Protein AF-A0A202DNI7-F1 (afdb_monomer)

Nearest PDB structures (foldseek):
  8ftb-assembly1_B  TM=5.765E-01  e=1.572E+00  Mus musculus
  8fse-assembly2_B  TM=5.790E-01  e=2.167E+00  Mus musculus
  8t0a-assembly1_A  TM=5.746E-01  e=2.032E+00  Mus musculus
  8a3t-assembly1_T  TM=3.467E-01  e=1.787E+00  Saccharomyces cerevisiae
  3wpa-assembly1_A  TM=3.887E-01  e=5.677E+00  Acinetobacter sp. Tol 5

Secondary structure (DSSP, 8-state):
---PPPEEEEE-S--PPPHHHHHHHHHHHHHHHHHHHHTTT-SSSHHHHHHHHHHHHHHTT-EEEEE----SEEEEEEE-TTS-EEEEEEE-HHHHHHHS---S-EEEEE-TTS-EEEEE--

Solvent-accessible surface area (backbone atoms only — not comparable to full-atom values): 7184 Å² total; per-residue (Å²): 131,85,78,75,77,69,77,44,77,48,77,35,80,31,38,32,71,56,68,72,56,49,53,53,36,28,76,74,62,32,65,70,53,28,53,51,46,43,44,23,21,24,87,59,75,60,7,53,48,51,43,50,49,51,52,53,43,38,77,72,73,44,50,63,49,80,47,56,52,77,39,50,56,35,78,44,82,43,81,43,97,88,70,49,78,45,79,43,83,40,81,38,37,74,60,49,58,71,74,46,61,76,53,93,51,68,51,75,44,78,44,99,85,76,46,76,42,84,43,74,45,87

Structure (mmCIF, N/CA/C/O backbone):
data_AF-A0A202DNI7-F1
#
_entry.id   AF-A0A202DNI7-F1
#
loop_
_atom_site.group_PDB
_atom_site.id
_atom_site.type_symbol
_atom_site.label_atom_id
_atom_site.label_alt_id
_atom_site.label_comp_id
_atom_site.label_asym_id
_atom_site.label_entity_id
_atom_site.label_seq_id
_atom_site.pdbx_PDB_ins_code
_atom_site.Cartn_x
_atom_site.Cartn_y
_atom_site.Cartn_z
_atom_site.occupancy
_atom_site.B_iso_or_equiv
_atom_site.auth_seq_id
_atom_site.auth_comp_id
_atom_site.auth_asym_id
_atom_site.auth_atom_id
_atom_site.pdbx_PDB_model_num
ATOM 1 N N . MET A 1 1 ? -33.171 1.951 25.981 1.00 45.12 1 MET A N 1
ATOM 2 C CA . MET A 1 1 ? -31.772 1.496 25.842 1.00 45.12 1 MET A CA 1
ATOM 3 C C . MET A 1 1 ? -31.325 1.879 24.445 1.00 45.12 1 MET A C 1
ATOM 5 O O . MET A 1 1 ? -31.937 1.397 23.502 1.00 45.12 1 MET A O 1
ATOM 9 N N . SER A 1 2 ? -30.379 2.810 24.287 1.00 50.34 2 SER A N 1
ATOM 10 C CA . SER A 1 2 ? -29.829 3.088 22.958 1.00 50.34 2 SER A CA 1
ATOM 11 C C . SER A 1 2 ? -29.056 1.849 22.515 1.00 50.34 2 SER A C 1
ATOM 13 O O . SER A 1 2 ? -28.089 1.449 23.161 1.00 50.34 2 SER A O 1
ATOM 15 N N . SER A 1 3 ? -29.513 1.185 21.455 1.00 58.81 3 SER A N 1
ATOM 16 C CA . SER A 1 3 ? -28.690 0.186 20.786 1.00 58.81 3 SER A CA 1
ATOM 17 C C . SER A 1 3 ? -27.477 0.930 20.236 1.00 58.81 3 SER A C 1
ATOM 19 O O . SER A 1 3 ? -27.616 1.721 19.303 1.00 58.81 3 SER A O 1
ATOM 21 N N . GLN A 1 4 ? -26.308 0.761 20.853 1.00 74.69 4 GLN A N 1
ATOM 22 C CA . GLN A 1 4 ? -25.071 1.263 20.266 1.00 74.69 4 GLN A CA 1
ATOM 23 C C . GLN A 1 4 ? -24.945 0.659 18.867 1.00 74.69 4 GLN A C 1
ATOM 25 O O . GLN A 1 4 ? -25.035 -0.560 18.712 1.00 74.69 4 GLN A O 1
ATOM 30 N N . ASN A 1 5 ? -24.789 1.515 17.854 1.00 74.31 5 ASN A N 1
ATOM 31 C CA . ASN A 1 5 ? -24.571 1.057 16.489 1.00 74.31 5 ASN A CA 1
ATOM 32 C C . ASN A 1 5 ? -23.370 0.098 16.480 1.00 74.31 5 ASN A C 1
ATOM 34 O O . ASN A 1 5 ? -22.318 0.463 17.021 1.00 74.31 5 ASN A O 1
ATOM 38 N N . PRO A 1 6 ? -23.503 -1.104 15.890 1.00 81.38 6 PRO A N 1
ATOM 39 C CA . PRO A 1 6 ? -22.407 -2.057 15.835 1.00 81.38 6 PRO A CA 1
ATOM 40 C C . PRO A 1 6 ? -21.214 -1.439 15.102 1.00 81.38 6 PRO A C 1
ATOM 42 O O . PRO A 1 6 ? -21.376 -0.699 14.128 1.00 81.38 6 PRO A O 1
ATOM 45 N N . PHE A 1 7 ? -20.011 -1.740 15.586 1.00 81.88 7 PHE A N 1
ATOM 46 C CA . PHE A 1 7 ? -18.773 -1.334 14.935 1.00 81.88 7 PHE A CA 1
ATOM 47 C C . PHE A 1 7 ? -18.446 -2.317 13.807 1.00 81.88 7 PHE A C 1
ATOM 49 O O . PHE A 1 7 ? -18.340 -3.521 14.041 1.00 81.88 7 PHE A O 1
ATOM 56 N N . ILE A 1 8 ? -18.307 -1.809 12.586 1.00 83.06 8 ILE A N 1
ATOM 57 C CA . ILE A 1 8 ? -18.059 -2.597 11.379 1.00 83.06 8 ILE A CA 1
ATOM 58 C C . ILE A 1 8 ? -16.576 -2.491 11.020 1.00 83.06 8 ILE A C 1
ATOM 60 O O . ILE A 1 8 ? -16.034 -1.397 10.867 1.00 83.06 8 ILE A O 1
ATOM 64 N N . ILE A 1 9 ? -15.917 -3.636 10.850 1.00 80.88 9 ILE A N 1
ATOM 65 C CA . ILE A 1 9 ? -14.531 -3.701 10.380 1.00 80.88 9 ILE A CA 1
ATOM 66 C C . ILE A 1 9 ? -14.535 -4.303 8.981 1.00 80.88 9 ILE A C 1
ATOM 68 O O . ILE A 1 9 ? -14.796 -5.491 8.803 1.00 80.88 9 ILE A O 1
ATOM 72 N N . GLU A 1 10 ? -14.235 -3.472 7.991 1.00 75.88 10 GLU A N 1
ATOM 73 C CA . GLU A 1 10 ? -14.069 -3.890 6.605 1.00 75.88 10 GLU A CA 1
ATOM 74 C C . GLU A 1 10 ? -12.597 -4.252 6.392 1.00 75.88 10 GLU A C 1
ATOM 76 O O . GLU A 1 10 ? -11.737 -3.380 6.255 1.00 75.88 10 GLU A O 1
ATOM 81 N N . VAL A 1 11 ? -12.293 -5.551 6.406 1.00 73.44 11 VAL A N 1
ATOM 82 C CA . VAL A 1 11 ? -10.943 -6.057 6.138 1.00 73.44 11 VAL A CA 1
ATOM 83 C C . VAL A 1 11 ? -10.859 -6.467 4.678 1.00 73.44 11 VAL A C 1
ATOM 85 O O . VAL A 1 11 ? -11.552 -7.385 4.242 1.00 73.44 11 VAL A O 1
ATOM 88 N N . ALA A 1 12 ? -9.988 -5.808 3.924 1.00 75.44 12 ALA A N 1
ATOM 89 C CA . ALA A 1 12 ? -9.722 -6.156 2.539 1.00 75.44 12 ALA A CA 1
ATOM 90 C C . ALA A 1 12 ? -8.218 -6.243 2.309 1.00 75.44 12 ALA A C 1
ATOM 92 O O . ALA A 1 12 ? -7.451 -5.426 2.805 1.00 75.44 12 ALA A O 1
ATOM 93 N N . SER A 1 13 ? -7.781 -7.220 1.518 1.00 68.75 13 SER A N 1
ATOM 94 C CA . SER A 1 13 ? -6.385 -7.283 1.066 1.00 68.75 13 SER A CA 1
ATOM 95 C C . SER A 1 13 ? -6.009 -6.075 0.207 1.00 68.75 13 SER A C 1
ATOM 97 O O . SER A 1 13 ? -4.831 -5.754 0.083 1.00 68.75 13 SER A O 1
ATOM 99 N N . GLU A 1 14 ? -7.021 -5.416 -0.365 1.00 75.81 14 GLU A N 1
ATOM 100 C CA . GLU A 1 14 ? -6.878 -4.225 -1.177 1.00 75.81 14 GLU A CA 1
ATOM 101 C C . GLU A 1 14 ? -7.848 -3.128 -0.732 1.00 75.81 14 GLU A C 1
ATOM 103 O O . GLU A 1 14 ? -9.067 -3.306 -0.768 1.00 75.81 14 GLU A O 1
ATOM 108 N N . LEU A 1 15 ? -7.308 -1.961 -0.396 1.00 82.94 15 LEU A N 1
ATOM 109 C CA . LEU A 1 15 ? -8.050 -0.721 -0.212 1.00 82.94 15 LEU A CA 1
ATOM 110 C C . LEU A 1 15 ? -7.277 0.394 -0.913 1.00 82.94 15 LEU A C 1
ATOM 112 O O . LEU A 1 15 ? -6.166 0.751 -0.521 1.00 82.94 15 LEU A O 1
ATOM 116 N N . GLY A 1 16 ? -7.850 0.940 -1.983 1.00 85.69 16 GLY A N 1
ATOM 117 C CA . GLY A 1 16 ? -7.162 1.953 -2.781 1.00 85.69 16 GLY A CA 1
ATOM 118 C C . GLY A 1 16 ? -6.835 3.196 -1.951 1.00 85.69 16 GLY A C 1
ATOM 119 O O . GLY A 1 16 ? -7.646 3.632 -1.131 1.00 85.69 16 GLY A O 1
ATOM 120 N N . PHE A 1 17 ? -5.672 3.807 -2.187 1.00 88.62 17 PHE A N 1
ATOM 121 C CA . PHE A 1 17 ? -5.348 5.090 -1.564 1.00 88.62 17 PHE A CA 1
ATOM 122 C C . PHE A 1 17 ? -6.446 6.142 -1.840 1.00 88.62 17 PHE A C 1
ATOM 124 O O . PHE A 1 17 ? -7.005 6.199 -2.945 1.00 88.62 17 PHE A O 1
ATOM 131 N N . PRO A 1 18 ? -6.764 7.014 -0.868 1.00 87.50 18 PRO A N 1
ATOM 132 C CA . PRO A 1 18 ? -7.584 8.195 -1.102 1.00 87.50 18 PRO A CA 1
ATOM 133 C C . PRO A 1 18 ? -6.985 9.109 -2.178 1.00 87.50 18 PRO A C 1
ATOM 135 O O . PRO A 1 18 ? -5.768 9.300 -2.242 1.00 87.50 18 PRO A O 1
ATOM 138 N N . SER A 1 19 ? -7.845 9.739 -2.983 1.00 88.50 19 SER A N 1
ATOM 139 C CA . SER A 1 19 ? -7.430 10.630 -4.078 1.00 88.50 19 SER A CA 1
ATOM 140 C C . SER A 1 19 ? -6.494 11.747 -3.613 1.00 88.50 19 SER A C 1
ATOM 142 O O . SER A 1 19 ? -5.482 11.999 -4.253 1.00 88.50 19 SER A O 1
ATOM 144 N N . HIS A 1 20 ? -6.765 12.361 -2.460 1.00 91.38 20 HIS A N 1
ATOM 145 C CA . HIS A 1 20 ? -5.935 13.444 -1.931 1.00 91.38 20 HIS A CA 1
ATOM 146 C C . HIS A 1 20 ? -4.499 13.002 -1.580 1.00 91.38 20 HIS A C 1
ATOM 148 O O . HIS A 1 20 ? -3.572 13.802 -1.710 1.00 91.38 20 HIS A O 1
ATOM 154 N N . LEU A 1 21 ? -4.282 11.744 -1.168 1.00 93.00 21 LEU A N 1
ATOM 155 C CA . LEU A 1 21 ? -2.934 11.211 -0.930 1.00 93.00 21 LEU A CA 1
ATOM 156 C C . LEU A 1 21 ? -2.203 10.944 -2.247 1.00 93.00 21 LEU A C 1
ATOM 158 O O . LEU A 1 21 ? -1.014 11.238 -2.354 1.00 93.00 21 LEU A O 1
ATOM 162 N N . LEU A 1 22 ? -2.919 10.470 -3.270 1.00 93.19 22 LEU A N 1
ATOM 163 C CA . LEU A 1 22 ? -2.358 10.299 -4.611 1.00 93.19 22 LEU A CA 1
ATOM 164 C C . LEU A 1 22 ? -1.994 11.643 -5.252 1.00 93.19 22 LEU A C 1
ATOM 166 O O . LEU A 1 22 ? -0.927 11.755 -5.847 1.00 93.19 22 LEU A O 1
ATOM 170 N N . SER A 1 23 ? -2.801 12.688 -5.057 1.00 95.56 23 SER A N 1
ATOM 171 C CA . SER A 1 23 ? -2.459 14.042 -5.507 1.00 95.56 23 SER A CA 1
ATOM 172 C C . SER A 1 23 ? -1.185 14.559 -4.833 1.00 95.56 23 SER A C 1
ATOM 174 O O . SER A 1 23 ? -0.307 15.090 -5.510 1.00 95.56 23 SER A O 1
ATOM 176 N N . LYS A 1 24 ? -1.029 14.348 -3.515 1.00 95.94 24 LYS A N 1
ATOM 177 C CA . LYS A 1 24 ? 0.218 14.679 -2.796 1.00 95.94 24 LYS A CA 1
ATOM 178 C C . LYS A 1 24 ? 1.416 13.913 -3.360 1.00 95.94 24 LYS A C 1
ATOM 180 O O . LYS A 1 24 ? 2.482 14.497 -3.549 1.00 95.94 24 LYS A O 1
ATOM 185 N N . ALA A 1 25 ? 1.240 12.624 -3.644 1.00 95.88 25 ALA A N 1
ATOM 186 C CA . ALA A 1 25 ? 2.283 11.794 -4.230 1.00 95.88 25 ALA A CA 1
ATOM 187 C C . ALA A 1 25 ? 2.696 12.291 -5.623 1.00 95.88 25 ALA A C 1
ATOM 189 O O . ALA A 1 25 ? 3.890 12.391 -5.906 1.00 95.88 25 ALA A O 1
ATOM 190 N N . GLN A 1 26 ? 1.726 12.677 -6.456 1.00 97.06 26 GLN A N 1
ATOM 191 C CA . GLN A 1 26 ? 1.977 13.178 -7.806 1.00 97.06 26 GLN A CA 1
ATOM 192 C C . GLN A 1 26 ? 2.767 14.478 -7.786 1.00 97.06 26 GLN A C 1
ATOM 194 O O . GLN A 1 26 ? 3.745 14.593 -8.521 1.00 97.06 26 GLN A O 1
ATOM 199 N N . THR A 1 27 ? 2.399 15.416 -6.913 1.00 97.19 27 THR A N 1
ATOM 200 C CA . THR A 1 27 ? 3.150 16.664 -6.737 1.00 97.19 27 THR A CA 1
ATOM 201 C C . THR A 1 27 ? 4.587 16.403 -6.285 1.00 97.19 27 THR A C 1
ATOM 203 O O . THR A 1 27 ? 5.501 17.099 -6.714 1.00 97.19 27 THR A O 1
ATOM 206 N N . LYS A 1 28 ? 4.806 15.396 -5.430 1.00 97.50 28 LYS A N 1
ATOM 207 C CA . LYS A 1 28 ? 6.115 15.139 -4.817 1.00 97.50 28 LYS A CA 1
ATOM 208 C C . LYS A 1 28 ? 7.057 14.286 -5.674 1.00 97.50 28 LYS A C 1
ATOM 210 O O . LYS A 1 28 ? 8.258 14.534 -5.676 1.00 97.50 28 LYS A O 1
ATOM 215 N N . TRP A 1 29 ? 6.539 13.273 -6.365 1.00 97.12 29 TRP A N 1
ATOM 216 C CA . TRP A 1 29 ? 7.351 12.263 -7.061 1.00 97.12 29 TRP A CA 1
ATOM 217 C C . TRP A 1 29 ? 6.966 12.043 -8.527 1.00 97.12 29 TRP A C 1
ATOM 219 O O . TRP A 1 29 ? 7.586 11.230 -9.213 1.00 97.12 29 TRP A O 1
ATOM 229 N N . GLY A 1 30 ? 5.949 12.745 -9.023 1.00 97.25 30 GLY A N 1
ATOM 230 C CA . GLY A 1 30 ? 5.476 12.616 -10.394 1.00 97.25 30 GLY A CA 1
ATOM 231 C C . GLY A 1 30 ? 4.536 11.430 -10.627 1.00 97.25 30 GLY A C 1
ATOM 232 O O . GLY A 1 30 ? 4.287 10.581 -9.765 1.00 97.25 30 GLY A O 1
ATOM 233 N N . VAL A 1 31 ? 3.985 11.389 -11.840 1.00 95.38 31 VAL A N 1
ATOM 234 C CA . VAL A 1 31 ? 2.891 10.482 -12.228 1.00 95.38 31 VAL A CA 1
ATOM 235 C C . VAL A 1 31 ? 3.308 9.014 -12.168 1.00 95.38 31 VAL A C 1
ATOM 237 O O . VAL A 1 31 ? 2.575 8.185 -11.631 1.00 95.38 31 VAL A O 1
ATOM 240 N N . GLN A 1 32 ? 4.496 8.681 -12.681 1.00 93.00 32 GLN A N 1
ATOM 241 C CA . GLN A 1 32 ? 4.949 7.291 -12.740 1.00 93.00 32 GLN A CA 1
ATOM 242 C C . GLN A 1 32 ? 5.104 6.693 -11.340 1.00 93.00 32 GLN A C 1
ATOM 244 O O . GLN A 1 32 ? 4.544 5.636 -11.061 1.00 93.00 32 GLN A O 1
ATOM 249 N N . ARG A 1 33 ? 5.782 7.404 -10.431 1.00 94.38 33 ARG A N 1
ATOM 250 C CA . ARG A 1 33 ? 5.961 6.939 -9.053 1.00 94.38 33 ARG A CA 1
ATOM 251 C C . ARG A 1 33 ? 4.639 6.884 -8.289 1.00 94.38 33 ARG A C 1
ATOM 253 O O . ARG A 1 33 ? 4.421 5.966 -7.508 1.00 94.38 33 ARG A O 1
ATOM 260 N N . THR A 1 34 ? 3.728 7.814 -8.560 1.00 95.12 34 THR A N 1
ATOM 261 C CA . THR A 1 34 ? 2.379 7.808 -7.971 1.00 95.12 34 THR A CA 1
ATOM 262 C C . THR A 1 34 ? 1.583 6.577 -8.370 1.00 95.12 34 THR A C 1
ATOM 264 O O . THR A 1 34 ? 0.916 5.985 -7.527 1.00 95.12 34 THR A O 1
ATOM 267 N N . ARG A 1 35 ? 1.685 6.145 -9.631 1.00 91.88 35 ARG A N 1
ATOM 268 C CA . ARG A 1 35 ? 1.062 4.900 -10.088 1.00 91.88 35 ARG A CA 1
ATOM 269 C C . ARG A 1 35 ? 1.621 3.688 -9.341 1.00 91.88 35 ARG A C 1
ATOM 271 O O . ARG A 1 35 ? 0.851 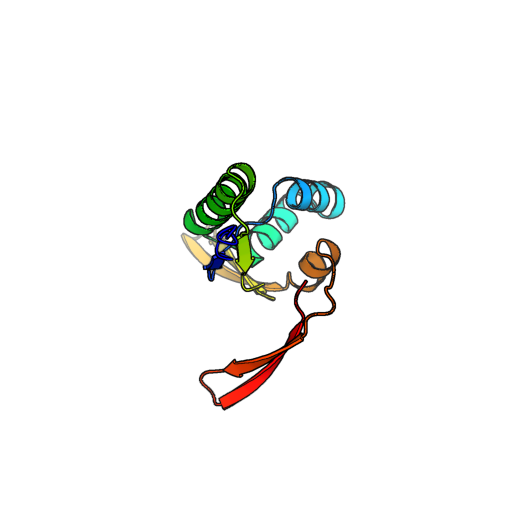2.838 -8.914 1.00 91.88 35 ARG A O 1
ATOM 278 N N . GLU A 1 36 ? 2.937 3.628 -9.156 1.00 93.44 36 GLU A N 1
ATOM 279 C CA . GLU A 1 36 ? 3.585 2.556 -8.390 1.00 93.44 36 GLU A CA 1
ATOM 280 C C . GLU A 1 36 ? 3.121 2.548 -6.922 1.00 93.44 36 GLU A C 1
ATOM 282 O O . GLU A 1 36 ? 2.839 1.486 -6.377 1.00 93.44 36 GLU A O 1
ATOM 287 N N . ILE A 1 37 ? 2.976 3.722 -6.298 1.00 92.88 37 ILE A N 1
ATOM 288 C CA . ILE A 1 37 ? 2.434 3.870 -4.936 1.00 92.88 37 ILE A CA 1
ATOM 289 C C . ILE A 1 37 ? 0.965 3.437 -4.872 1.00 92.88 37 ILE A C 1
ATOM 291 O O . ILE A 1 37 ? 0.581 2.724 -3.951 1.00 92.88 37 ILE A O 1
ATOM 295 N N . ALA A 1 38 ? 0.139 3.822 -5.847 1.00 90.50 38 ALA A N 1
ATOM 296 C CA . ALA A 1 38 ? -1.271 3.434 -5.889 1.00 90.50 38 ALA A CA 1
ATOM 297 C C . ALA A 1 38 ? -1.445 1.905 -5.920 1.00 90.50 38 ALA A C 1
ATOM 299 O O . ALA A 1 38 ? -2.357 1.373 -5.291 1.00 90.50 38 ALA A O 1
ATOM 300 N N . MET A 1 39 ? -0.522 1.205 -6.586 1.00 89.62 39 MET A N 1
ATOM 301 C CA . MET A 1 39 ? -0.487 -0.256 -6.650 1.00 89.62 39 MET A CA 1
ATOM 302 C C . MET A 1 39 ? -0.105 -0.932 -5.325 1.00 89.62 39 MET A C 1
ATOM 304 O O . MET A 1 39 ? -0.306 -2.135 -5.182 1.00 89.62 39 MET A O 1
ATOM 308 N N . ALA A 1 40 ? 0.439 -0.190 -4.355 1.00 87.75 40 ALA A N 1
ATOM 309 C CA . ALA A 1 40 ? 0.877 -0.736 -3.070 1.00 87.75 40 ALA A CA 1
ATOM 310 C C . ALA A 1 40 ? -0.283 -1.151 -2.156 1.00 87.75 40 ALA A C 1
ATOM 312 O O . ALA A 1 40 ? -0.061 -1.862 -1.177 1.00 87.75 40 ALA A O 1
ATOM 313 N N . THR A 1 41 ? -1.503 -0.693 -2.446 1.00 82.19 41 THR A N 1
ATOM 314 C CA . THR A 1 41 ? -2.692 -1.013 -1.645 1.00 82.19 41 THR A CA 1
ATOM 315 C C . THR A 1 41 ? -3.868 -1.516 -2.475 1.00 82.19 41 THR A C 1
ATOM 317 O O . THR A 1 41 ? -4.852 -1.959 -1.896 1.00 82.19 41 THR A O 1
ATOM 320 N N . SER A 1 42 ? -3.810 -1.467 -3.811 1.00 80.12 42 SER A N 1
ATOM 321 C CA . SER A 1 42 ? -4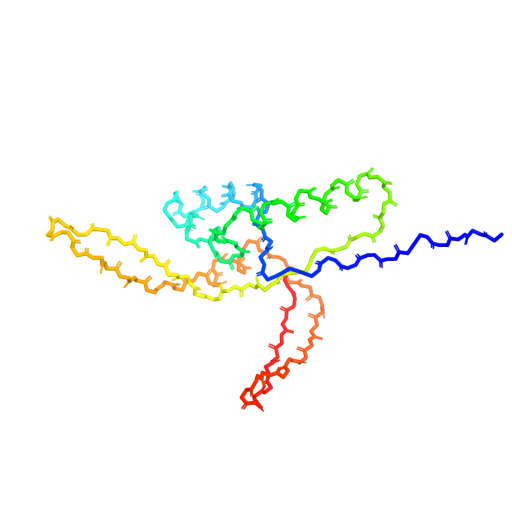.783 -2.129 -4.687 1.00 80.12 42 SER A CA 1
ATOM 322 C C . SER A 1 42 ? -4.289 -2.215 -6.128 1.00 80.12 42 SER A C 1
ATOM 324 O O . SER A 1 42 ? -3.677 -1.277 -6.633 1.00 80.12 42 SER A O 1
ATOM 326 N N . VAL A 1 43 ? -4.600 -3.316 -6.812 1.00 70.00 43 VAL A N 1
ATOM 327 C CA . VAL A 1 43 ? -4.239 -3.540 -8.223 1.00 70.00 43 VAL A CA 1
ATOM 328 C C . VAL A 1 43 ? -5.450 -3.779 -9.129 1.00 70.00 43 VAL A C 1
ATOM 330 O O . VAL A 1 43 ? -5.298 -3.779 -10.350 1.00 70.00 43 VAL A O 1
ATOM 333 N N . GLY A 1 44 ? -6.649 -3.949 -8.559 1.00 72.88 44 GLY A N 1
ATOM 334 C CA . GLY A 1 44 ? -7.890 -4.205 -9.292 1.00 72.88 44 GLY A CA 1
ATOM 335 C C . GLY A 1 44 ? -9.040 -3.261 -8.931 1.00 72.88 44 GLY A C 1
ATOM 336 O O . GLY A 1 44 ? -8.896 -2.305 -8.176 1.00 72.88 44 GLY A O 1
ATOM 337 N N . GLY A 1 45 ? -10.229 -3.545 -9.471 1.00 73.75 45 GLY A N 1
ATOM 338 C CA . GLY A 1 45 ? -11.428 -2.735 -9.218 1.00 73.75 45 GLY A CA 1
ATOM 339 C C . GLY A 1 45 ? -11.970 -2.836 -7.786 1.00 73.75 45 GLY A C 1
ATOM 340 O O . GLY A 1 45 ? -12.688 -1.945 -7.345 1.00 73.75 45 GLY A O 1
ATOM 341 N N . ILE A 1 46 ? -11.610 -3.885 -7.038 1.00 78.12 46 ILE A N 1
ATOM 342 C CA . ILE A 1 46 ? -12.141 -4.134 -5.689 1.00 78.12 46 ILE A CA 1
ATOM 343 C C . ILE A 1 46 ? -11.645 -3.088 -4.687 1.00 78.12 46 ILE A C 1
ATOM 345 O O . ILE A 1 46 ? -12.454 -2.565 -3.925 1.00 78.12 46 ILE A O 1
ATOM 349 N N . GLY A 1 47 ? -10.361 -2.722 -4.695 1.00 79.88 47 GLY A N 1
ATOM 350 C CA . GLY A 1 47 ? -9.836 -1.789 -3.694 1.00 79.88 47 GLY A CA 1
ATOM 351 C C . GLY A 1 47 ? -10.472 -0.394 -3.739 1.00 79.88 47 GLY A C 1
ATOM 352 O O . GLY A 1 47 ? -10.822 0.129 -2.677 1.00 79.88 47 GLY A O 1
ATOM 353 N N . PRO A 1 48 ? -10.686 0.222 -4.919 1.00 81.62 48 PRO A N 1
ATOM 354 C CA . PRO A 1 48 ? -11.476 1.447 -5.029 1.00 81.62 48 PRO A CA 1
ATOM 355 C C . PRO A 1 48 ? -12.925 1.284 -4.554 1.00 81.62 48 PRO A C 1
ATOM 357 O O . PRO A 1 48 ? -13.447 2.188 -3.904 1.00 81.62 48 PRO A O 1
ATOM 360 N N . LEU A 1 49 ? -13.564 0.141 -4.838 1.00 84.62 49 LEU A N 1
ATOM 361 C CA . LEU A 1 49 ? -14.947 -0.129 -4.431 1.00 84.62 49 LEU A CA 1
ATOM 362 C C . LEU A 1 49 ? -15.091 -0.260 -2.912 1.00 84.62 49 LEU A C 1
ATOM 364 O O . LEU A 1 49 ? -16.008 0.330 -2.345 1.00 84.62 49 LEU A O 1
ATOM 368 N N . VAL A 1 50 ? -14.192 -0.990 -2.243 1.00 83.56 50 VAL A N 1
ATOM 369 C CA . VAL A 1 50 ? -14.223 -1.131 -0.776 1.00 83.56 50 VAL A CA 1
ATOM 370 C C . VAL A 1 50 ? -13.997 0.227 -0.117 1.00 83.56 50 VAL A C 1
ATOM 372 O O . VAL A 1 50 ? -14.765 0.604 0.763 1.00 83.56 50 VAL A O 1
ATOM 375 N N . ARG A 1 51 ? -13.026 1.013 -0.605 1.00 86.44 51 ARG A N 1
ATOM 376 C CA . ARG A 1 51 ? -12.795 2.387 -0.130 1.00 86.44 51 ARG A CA 1
ATOM 377 C C . ARG A 1 51 ? -14.063 3.238 -0.216 1.00 86.44 51 ARG A C 1
ATOM 379 O O . ARG A 1 51 ? -14.417 3.925 0.739 1.00 86.44 51 ARG A O 1
ATOM 386 N N . GLU A 1 52 ? -14.734 3.201 -1.363 1.00 87.50 52 GLU A N 1
ATOM 387 C CA . GLU A 1 52 ? -15.944 3.984 -1.599 1.00 87.50 52 GLU A CA 1
ATOM 388 C C . GLU A 1 52 ? -17.108 3.522 -0.716 1.00 87.50 52 GLU A C 1
ATOM 390 O O . GLU A 1 52 ? -17.795 4.341 -0.106 1.00 87.50 52 GLU A O 1
ATOM 395 N N . ARG A 1 53 ? -17.280 2.203 -0.569 1.00 88.25 53 ARG A N 1
ATOM 396 C CA . ARG A 1 53 ? -18.276 1.607 0.326 1.00 88.25 53 ARG A CA 1
ATOM 397 C C . ARG A 1 53 ? -18.068 2.050 1.772 1.00 88.25 53 ARG A C 1
ATOM 399 O O . ARG A 1 53 ? -19.032 2.479 2.399 1.00 88.25 53 ARG A O 1
ATOM 406 N N . THR A 1 54 ? -16.837 1.987 2.280 1.00 87.50 54 THR A N 1
ATOM 407 C CA . THR A 1 54 ? -16.506 2.401 3.651 1.00 87.50 54 THR A CA 1
ATOM 408 C C . THR A 1 54 ? -16.820 3.879 3.883 1.00 87.50 54 THR A C 1
ATOM 410 O O . THR A 1 54 ? -17.415 4.227 4.902 1.00 87.50 54 THR A O 1
ATOM 413 N N . ARG A 1 55 ? -16.507 4.752 2.914 1.00 88.44 55 ARG A N 1
ATOM 414 C CA . ARG A 1 55 ? -16.873 6.177 2.974 1.00 88.44 55 ARG A CA 1
ATOM 415 C C . ARG A 1 55 ? -18.390 6.359 3.082 1.00 88.44 55 ARG A C 1
ATOM 417 O O . ARG A 1 55 ? -18.860 7.027 3.995 1.00 88.44 55 ARG A O 1
ATOM 424 N N . ILE A 1 56 ? -19.154 5.720 2.195 1.00 90.94 56 ILE A N 1
ATOM 425 C CA . ILE A 1 56 ? -20.621 5.834 2.162 1.00 90.94 56 ILE A CA 1
ATOM 426 C C . ILE A 1 56 ? -21.264 5.258 3.434 1.00 90.94 56 ILE A C 1
ATOM 428 O O . ILE A 1 56 ? -22.226 5.823 3.948 1.00 90.94 56 ILE A O 1
ATOM 432 N N . GLN A 1 57 ? -20.756 4.139 3.959 1.00 89.56 57 GLN A N 1
ATOM 433 C CA . GLN A 1 57 ? -21.211 3.569 5.233 1.00 89.56 57 GLN A CA 1
ATOM 434 C C . GLN A 1 57 ? -21.023 4.572 6.379 1.00 89.56 57 GLN A C 1
ATOM 436 O O . GLN A 1 57 ? -21.955 4.794 7.152 1.00 89.56 57 GLN A O 1
ATOM 441 N N . SER A 1 58 ? -19.857 5.221 6.445 1.00 89.69 58 SER A N 1
ATOM 442 C CA . SER A 1 58 ? -19.578 6.261 7.439 1.00 89.69 58 SER A CA 1
ATOM 443 C C . SER A 1 58 ? -20.516 7.465 7.297 1.00 89.69 58 SER A C 1
ATOM 445 O O . SER A 1 58 ? -21.095 7.908 8.286 1.00 89.69 58 SER A O 1
ATOM 447 N N . GLU A 1 59 ? -20.766 7.937 6.071 1.00 91.69 59 GLU A N 1
ATOM 448 C CA . GLU A 1 59 ? -21.705 9.040 5.793 1.00 91.69 59 GLU A CA 1
ATOM 449 C C . GLU A 1 59 ? -23.153 8.722 6.182 1.00 91.69 59 GLU A C 1
ATOM 451 O O . GLU A 1 59 ? -23.933 9.624 6.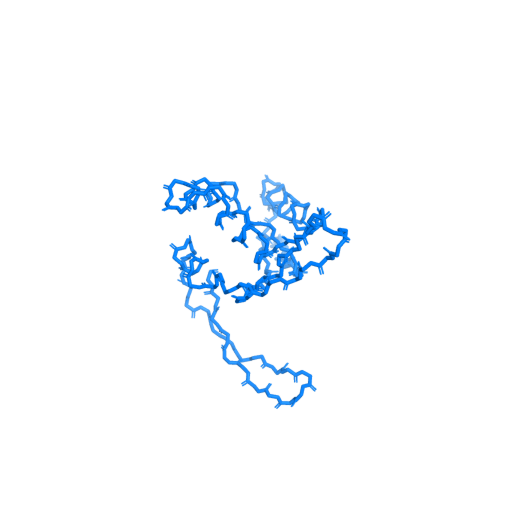478 1.00 91.69 59 GLU A O 1
ATOM 456 N N . LYS A 1 60 ? -23.510 7.435 6.239 1.00 92.81 60 LYS A N 1
ATOM 457 C CA . LYS A 1 60 ? -24.805 6.955 6.739 1.00 92.81 60 LYS A CA 1
ATOM 458 C C . LYS A 1 60 ? -24.855 6.782 8.262 1.00 92.81 60 LYS A C 1
ATOM 460 O O . LYS A 1 60 ? -25.823 6.226 8.774 1.00 92.81 60 LYS A O 1
ATOM 465 N N . GLY A 1 61 ? -23.837 7.240 8.991 1.00 90.69 61 GLY A N 1
ATOM 466 C CA . GLY A 1 61 ? -23.782 7.176 10.454 1.00 90.69 61 GLY A CA 1
ATOM 467 C C . GLY A 1 61 ? -23.371 5.811 11.012 1.00 90.69 61 GLY A C 1
ATOM 468 O O . GLY A 1 61 ? -23.589 5.545 12.197 1.00 90.69 61 GLY A O 1
ATOM 469 N N . LEU A 1 62 ? -22.793 4.935 10.181 1.00 89.25 62 LEU A N 1
ATOM 470 C CA . LEU A 1 62 ? -22.210 3.680 10.653 1.00 89.25 62 LEU A CA 1
ATOM 471 C C . LEU A 1 62 ? -20.808 3.925 11.213 1.00 89.25 62 LEU A C 1
ATOM 473 O O . LEU A 1 62 ? -20.001 4.653 10.635 1.00 89.25 62 LEU A O 1
ATOM 477 N N . ASN A 1 63 ? -20.499 3.248 12.316 1.00 88.31 63 ASN A N 1
ATOM 478 C CA . ASN A 1 63 ? -19.152 3.209 12.864 1.00 88.31 63 ASN A CA 1
ATOM 479 C C . ASN A 1 63 ? -18.341 2.176 12.079 1.00 88.31 63 ASN A C 1
ATOM 481 O O . ASN A 1 63 ? -18.442 0.985 12.363 1.00 88.31 63 ASN A O 1
ATOM 485 N N . VAL A 1 64 ? -17.579 2.613 11.074 1.00 86.50 64 VAL A N 1
ATOM 486 C CA . VAL A 1 64 ? -16.818 1.719 10.194 1.00 86.50 64 VAL A CA 1
ATOM 487 C C . VAL A 1 64 ? -15.347 2.109 10.105 1.00 86.50 64 VAL A C 1
ATOM 489 O O . VAL A 1 64 ? -15.012 3.290 10.030 1.00 86.50 64 VAL A O 1
ATOM 492 N N . ILE A 1 65 ? -14.473 1.104 10.060 1.00 85.56 65 ILE A N 1
ATOM 493 C CA . ILE A 1 65 ? -13.066 1.263 9.681 1.00 85.56 65 ILE A CA 1
ATOM 494 C C . ILE A 1 65 ? -12.713 0.326 8.527 1.00 85.56 65 ILE A C 1
ATOM 496 O O . ILE A 1 65 ? -13.177 -0.812 8.472 1.00 85.56 65 ILE A O 1
ATOM 500 N N . GLY A 1 66 ? -11.876 0.816 7.613 1.00 82.56 66 GLY A N 1
ATOM 501 C CA . GLY A 1 66 ? -11.263 0.012 6.560 1.00 82.56 66 GLY A CA 1
ATOM 502 C C . GLY A 1 66 ? -9.845 -0.380 6.959 1.00 82.56 66 GLY A C 1
ATOM 503 O O . GLY A 1 66 ? -9.054 0.484 7.334 1.00 82.56 66 GLY A O 1
ATOM 504 N N . VAL A 1 67 ? -9.519 -1.666 6.869 1.00 81.75 67 VAL A N 1
ATOM 505 C CA . VAL A 1 67 ? -8.184 -2.195 7.166 1.00 81.75 67 VAL A CA 1
ATOM 506 C C . VAL A 1 67 ? -7.650 -2.904 5.930 1.00 81.75 67 VAL A C 1
ATOM 508 O O . VAL A 1 67 ? -8.315 -3.780 5.378 1.00 81.75 67 VAL A O 1
ATOM 511 N N . SER A 1 68 ? -6.439 -2.532 5.514 1.00 85.06 68 SER A N 1
ATOM 512 C CA . SER A 1 68 ? -5.742 -3.149 4.386 1.00 85.06 68 SER A CA 1
ATOM 513 C C . SER A 1 68 ? -4.285 -3.411 4.704 1.00 85.06 68 SER A C 1
ATOM 515 O O . SER A 1 68 ? -3.687 -2.775 5.573 1.00 85.06 68 SER A O 1
ATOM 517 N N . LEU A 1 69 ? -3.706 -4.346 3.959 1.00 82.75 69 LEU A N 1
ATOM 518 C CA . LEU A 1 69 ? -2.266 -4.520 3.921 1.00 82.75 69 LEU A CA 1
ATOM 519 C C . LEU A 1 69 ? -1.641 -3.415 3.069 1.00 82.75 69 LEU A C 1
ATOM 521 O O . LEU A 1 69 ? -2.200 -2.996 2.054 1.00 82.75 69 LEU A O 1
ATOM 525 N N . LEU A 1 70 ? -0.468 -2.961 3.502 1.00 87.12 70 LEU A N 1
ATOM 526 C CA . LEU A 1 70 ? 0.393 -2.079 2.731 1.00 87.12 70 LEU A CA 1
ATOM 527 C C . LEU A 1 70 ? 1.566 -2.898 2.198 1.00 87.12 70 LEU A C 1
ATOM 529 O O . LEU A 1 70 ? 2.418 -3.346 2.969 1.00 87.12 70 LEU A O 1
ATOM 533 N N . TYR A 1 71 ? 1.622 -3.095 0.885 1.00 87.56 71 TYR A N 1
ATOM 534 C CA . TYR A 1 71 ? 2.701 -3.854 0.270 1.00 87.56 71 TYR A CA 1
ATOM 535 C C . TYR A 1 71 ? 3.977 -3.009 0.162 1.00 87.56 71 TYR A C 1
ATOM 537 O O . TYR A 1 71 ? 3.989 -1.915 -0.396 1.00 87.56 71 TYR A O 1
ATOM 545 N N . GLU A 1 72 ? 5.092 -3.546 0.663 1.00 89.81 72 GLU A N 1
ATOM 546 C CA . GLU A 1 72 ? 6.412 -2.898 0.580 1.00 89.81 72 GLU A CA 1
ATOM 547 C C . GLU A 1 72 ? 6.937 -2.837 -0.867 1.00 89.81 72 GLU A C 1
ATOM 549 O O . GLU A 1 72 ? 7.709 -1.940 -1.223 1.00 89.81 72 GLU A O 1
ATOM 554 N N . TYR A 1 73 ? 6.499 -3.779 -1.708 1.00 93.19 73 TYR A N 1
ATOM 555 C CA . TYR A 1 73 ? 6.914 -3.913 -3.099 1.00 93.19 73 TYR A CA 1
ATOM 556 C C . TYR A 1 73 ? 5.720 -4.078 -4.034 1.00 93.19 73 TYR A C 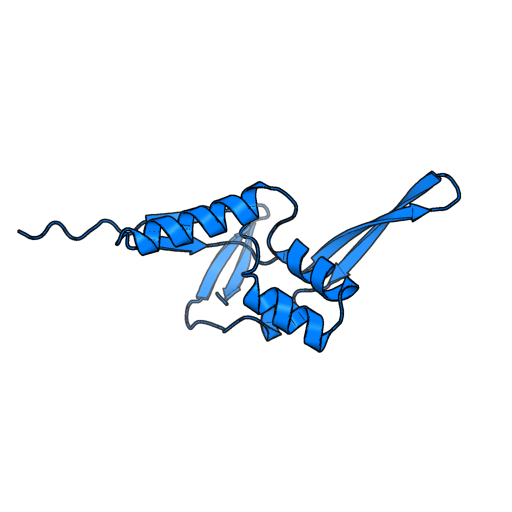1
ATOM 558 O O . TYR A 1 73 ? 4.751 -4.751 -3.698 1.00 93.19 73 TYR A O 1
ATOM 566 N N . VAL A 1 74 ? 5.865 -3.561 -5.250 1.00 92.94 74 VAL A N 1
ATOM 567 C CA . VAL A 1 74 ? 4.923 -3.740 -6.359 1.00 92.94 74 VAL A CA 1
ATOM 568 C C . VAL A 1 74 ? 5.629 -4.338 -7.571 1.00 92.94 74 VAL A C 1
ATOM 570 O O . VAL A 1 74 ? 6.847 -4.205 -7.733 1.00 92.94 74 VAL A O 1
ATOM 573 N N . TRP A 1 75 ? 4.859 -4.999 -8.431 1.00 92.44 75 TRP A N 1
ATOM 574 C CA . TRP A 1 75 ? 5.337 -5.553 -9.693 1.00 92.44 75 TRP A CA 1
ATOM 575 C C . TRP A 1 75 ? 4.855 -4.703 -10.857 1.00 92.44 75 TRP A C 1
ATOM 577 O O . TRP A 1 75 ? 3.659 -4.492 -11.023 1.00 92.44 75 TRP A O 1
ATOM 587 N N . ILE A 1 76 ? 5.790 -4.236 -11.676 1.00 91.44 76 ILE A N 1
ATOM 588 C CA . ILE A 1 76 ? 5.505 -3.455 -12.876 1.00 91.44 76 ILE A CA 1
ATOM 589 C C . ILE A 1 76 ? 5.730 -4.335 -14.094 1.00 91.44 76 ILE A C 1
ATOM 591 O O . ILE A 1 76 ? 6.806 -4.910 -14.264 1.00 91.44 76 ILE A O 1
ATOM 595 N N . GLN A 1 77 ? 4.715 -4.413 -14.945 1.00 92.00 77 GLN A N 1
ATOM 596 C CA . GLN A 1 77 ? 4.778 -5.116 -16.216 1.00 92.00 77 GLN A CA 1
ATOM 597 C C . GLN A 1 77 ? 5.081 -4.129 -17.345 1.00 92.00 77 GLN A C 1
ATOM 599 O O . GLN A 1 77 ? 4.386 -3.125 -17.504 1.00 92.00 77 GLN A O 1
ATOM 604 N N . LYS A 1 78 ? 6.103 -4.427 -18.150 1.00 91.44 78 LYS A N 1
ATOM 605 C CA . LYS A 1 78 ? 6.470 -3.663 -19.347 1.00 91.44 78 LYS A CA 1
ATOM 606 C C . LYS A 1 78 ? 6.521 -4.587 -20.560 1.00 91.44 78 LYS A C 1
ATOM 608 O O . LYS A 1 78 ? 7.162 -5.631 -20.504 1.00 91.44 78 LYS A O 1
ATOM 613 N N . LEU A 1 79 ? 5.883 -4.185 -21.656 1.00 94.25 79 LEU A N 1
ATOM 614 C CA . LEU A 1 79 ? 6.039 -4.842 -22.953 1.00 94.25 79 LEU A CA 1
ATOM 615 C C . LEU A 1 79 ? 7.287 -4.285 -23.647 1.00 94.25 79 LEU A C 1
ATOM 617 O O . LEU A 1 79 ? 7.440 -3.068 -23.772 1.00 94.25 79 LEU A O 1
ATOM 621 N N . LEU A 1 80 ? 8.202 -5.163 -24.045 1.00 94.38 80 LEU A N 1
ATOM 622 C CA . LEU A 1 80 ? 9.405 -4.803 -24.790 1.00 94.38 80 LEU A CA 1
ATOM 623 C C . LEU A 1 80 ? 9.122 -4.786 -26.305 1.00 94.38 80 LEU A C 1
ATOM 625 O O . LEU A 1 80 ? 8.180 -5.442 -26.751 1.00 94.38 80 LEU A O 1
ATOM 629 N N . PRO A 1 81 ? 9.938 -4.083 -27.119 1.00 95.50 81 PRO A N 1
ATOM 630 C CA . PRO A 1 81 ? 9.723 -3.993 -28.569 1.00 95.50 81 PRO A CA 1
ATOM 631 C C . PRO A 1 81 ? 9.694 -5.343 -29.301 1.00 95.50 81 PRO A C 1
ATOM 633 O O . PRO A 1 81 ? 9.069 -5.462 -30.345 1.00 95.50 81 PRO A O 1
ATOM 636 N N . ASN A 1 82 ? 10.341 -6.368 -28.744 1.00 95.12 82 ASN A N 1
ATOM 637 C CA . ASN A 1 82 ? 10.359 -7.731 -29.278 1.00 95.12 82 ASN A CA 1
ATOM 638 C C . ASN A 1 82 ? 9.133 -8.578 -28.865 1.00 95.12 82 ASN A C 1
ATOM 640 O O . ASN A 1 82 ? 9.129 -9.786 -29.080 1.00 95.12 82 ASN A O 1
ATOM 644 N N . GLY A 1 83 ? 8.128 -7.978 -28.217 1.00 94.62 83 GLY A N 1
ATOM 645 C CA . GLY A 1 83 ? 6.928 -8.665 -27.734 1.00 94.62 83 GLY A CA 1
ATOM 646 C C . GLY A 1 83 ? 7.096 -9.394 -26.396 1.00 94.62 83 GLY A C 1
ATOM 647 O O . GLY A 1 83 ? 6.118 -9.909 -25.858 1.00 94.62 83 GLY A O 1
ATOM 648 N N . THR A 1 84 ? 8.298 -9.426 -25.813 1.00 96.19 84 THR A N 1
ATOM 649 C CA . THR A 1 84 ? 8.523 -10.049 -24.502 1.00 96.19 84 THR A CA 1
ATOM 650 C C . THR A 1 84 ? 7.978 -9.178 -23.370 1.00 96.19 84 THR A C 1
ATOM 652 O O . THR A 1 84 ? 8.104 -7.951 -23.380 1.00 96.19 84 THR A O 1
ATOM 655 N N . ILE A 1 85 ? 7.412 -9.820 -22.347 1.00 95.62 85 ILE A N 1
ATOM 656 C CA . ILE A 1 85 ? 7.001 -9.160 -21.108 1.00 95.62 85 ILE A CA 1
ATOM 657 C C . ILE A 1 85 ? 8.175 -9.137 -20.129 1.00 95.62 85 ILE A C 1
ATOM 659 O O . ILE A 1 85 ? 8.734 -10.175 -19.783 1.00 95.62 85 ILE A O 1
ATOM 663 N N . GLN A 1 86 ? 8.509 -7.950 -19.633 1.00 95.50 86 GLN A N 1
ATOM 664 C CA . GLN A 1 86 ? 9.437 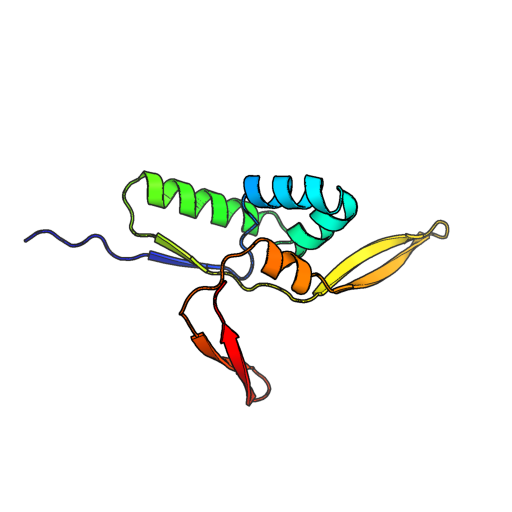-7.767 -18.527 1.00 95.50 86 GLN A CA 1
ATOM 665 C C . GLN A 1 86 ? 8.665 -7.426 -17.251 1.00 95.50 86 GLN A C 1
ATOM 667 O O . GLN A 1 86 ? 7.894 -6.465 -17.220 1.00 95.50 86 GLN A O 1
ATOM 672 N N . LEU A 1 87 ? 8.920 -8.185 -16.185 1.00 95.25 87 LEU A N 1
ATOM 673 C CA . LEU A 1 87 ? 8.446 -7.880 -14.839 1.00 95.25 87 LEU A CA 1
ATOM 674 C C . LEU A 1 87 ? 9.558 -7.209 -14.038 1.00 95.25 87 LEU A C 1
ATOM 676 O O . LEU A 1 87 ? 10.691 -7.684 -14.003 1.00 95.25 87 LEU A O 1
ATOM 680 N N . GLN A 1 88 ? 9.231 -6.105 -13.380 1.00 94.50 88 GLN A N 1
ATOM 681 C CA . GLN A 1 88 ? 10.151 -5.383 -12.511 1.00 94.50 88 GLN A CA 1
ATOM 682 C C . GLN A 1 88 ? 9.555 -5.258 -11.115 1.00 94.50 88 GLN A C 1
ATOM 684 O O . GLN A 1 88 ? 8.480 -4.685 -10.944 1.00 94.50 88 GLN A O 1
ATOM 689 N N . LYS A 1 89 ? 10.273 -5.753 -10.105 1.00 95.50 89 LYS A N 1
ATOM 690 C CA . LYS A 1 89 ? 9.918 -5.539 -8.700 1.00 95.50 89 LYS A CA 1
ATOM 691 C C . LYS A 1 89 ? 10.437 -4.175 -8.251 1.00 95.50 89 LYS A C 1
ATOM 693 O O . LYS A 1 89 ? 11.626 -3.890 -8.392 1.00 95.50 89 LYS A O 1
ATOM 698 N N . LYS A 1 90 ? 9.567 -3.334 -7.699 1.00 95.19 90 LYS A N 1
ATOM 699 C CA . LYS A 1 90 ? 9.911 -1.998 -7.190 1.00 95.19 90 LYS A CA 1
ATOM 700 C C . LYS A 1 90 ? 9.513 -1.893 -5.726 1.00 95.19 90 LYS A C 1
ATOM 702 O O . LYS A 1 90 ? 8.395 -2.250 -5.379 1.00 95.19 90 LYS A O 1
ATOM 707 N N . SER A 1 91 ? 10.414 -1.408 -4.874 1.00 96.00 91 SER A N 1
ATOM 708 C CA . SER A 1 91 ? 10.055 -1.006 -3.505 1.00 96.00 91 SER A CA 1
ATOM 709 C C . SER A 1 91 ? 9.308 0.324 -3.560 1.00 96.00 91 SER A C 1
ATOM 711 O O . SER A 1 91 ? 9.678 1.185 -4.361 1.00 96.00 91 SER A O 1
ATOM 713 N N . VAL A 1 92 ? 8.261 0.468 -2.750 1.00 94.94 92 VAL A N 1
ATOM 714 C CA . VAL A 1 92 ? 7.413 1.673 -2.622 1.00 94.94 92 VAL A CA 1
ATOM 715 C C . VAL A 1 92 ? 7.025 1.973 -1.169 1.00 94.94 92 VAL A C 1
ATOM 717 O O . VAL A 1 92 ? 6.430 3.014 -0.887 1.00 94.94 92 VAL A O 1
ATOM 720 N N . GLY A 1 93 ? 7.336 1.074 -0.228 1.00 92.56 93 GLY A N 1
ATOM 721 C CA . GLY A 1 93 ? 6.862 1.179 1.151 1.00 92.56 93 GLY A CA 1
ATOM 722 C C . GLY A 1 93 ? 7.382 2.416 1.881 1.00 92.56 93 GLY A C 1
ATOM 723 O O . GLY A 1 93 ? 6.638 3.031 2.647 1.00 92.56 93 GLY A O 1
ATOM 724 N N . LYS A 1 94 ? 8.622 2.845 1.607 1.00 93.56 94 LYS A N 1
ATOM 725 C CA . LYS A 1 94 ? 9.192 4.074 2.186 1.00 93.56 94 LYS A CA 1
ATOM 726 C C . LYS A 1 94 ? 8.383 5.314 1.802 1.00 93.56 94 LYS A C 1
ATOM 728 O O . LYS A 1 94 ? 8.149 6.171 2.648 1.00 93.56 94 LYS A O 1
ATOM 733 N N . GLU A 1 95 ? 7.974 5.432 0.546 1.00 94.50 95 GLU A N 1
ATOM 734 C CA . GLU A 1 95 ? 7.171 6.550 0.054 1.00 94.50 95 GLU A CA 1
ATOM 735 C C . GLU A 1 95 ? 5.742 6.485 0.577 1.00 94.50 95 GLU A C 1
ATOM 737 O O . GLU A 1 95 ? 5.206 7.508 0.994 1.00 94.50 95 GLU A O 1
ATOM 742 N N . CYS A 1 96 ? 5.156 5.287 0.644 1.00 92.75 96 CYS A N 1
ATOM 743 C CA . CYS A 1 96 ? 3.834 5.096 1.235 1.00 92.75 96 CYS A CA 1
ATOM 744 C C . CYS A 1 96 ? 3.801 5.580 2.692 1.00 92.75 96 CYS A C 1
ATOM 746 O O . CYS A 1 96 ? 2.933 6.363 3.068 1.00 92.75 96 CYS A O 1
ATOM 748 N N . LYS A 1 97 ? 4.805 5.206 3.494 1.00 91.94 97 LYS A N 1
ATOM 749 C CA . LYS A 1 97 ? 4.950 5.643 4.894 1.00 91.94 97 LYS A CA 1
ATOM 750 C C . LYS A 1 97 ? 5.138 7.156 5.051 1.00 91.94 97 LYS A C 1
ATOM 752 O O . LYS A 1 97 ? 4.855 7.688 6.112 1.00 91.94 97 LYS A O 1
ATOM 757 N N . GLN A 1 98 ? 5.596 7.862 4.014 1.00 93.25 98 GLN A N 1
ATOM 758 C CA . GLN A 1 98 ? 5.686 9.330 4.026 1.00 93.25 98 GLN A CA 1
ATOM 759 C C . GLN A 1 98 ? 4.355 10.027 3.714 1.00 93.25 98 GLN A C 1
ATOM 761 O O . GLN A 1 98 ? 4.245 11.234 3.922 1.00 93.25 98 GLN A O 1
ATOM 766 N N . LEU A 1 99 ? 3.377 9.305 3.161 1.00 92.19 99 LEU A N 1
ATOM 767 C CA . LEU A 1 99 ? 2.025 9.810 2.900 1.00 92.19 99 LEU A CA 1
ATOM 768 C C . LEU A 1 99 ? 1.057 9.497 4.043 1.00 92.19 99 LEU A C 1
ATOM 770 O O . LEU A 1 99 ? 0.061 10.200 4.209 1.00 92.19 99 LEU A O 1
ATOM 774 N N . LEU A 1 100 ? 1.339 8.423 4.776 1.00 91.75 100 LEU A N 1
ATOM 775 C CA . LEU A 1 100 ? 0.516 7.883 5.849 1.00 91.75 100 LEU A CA 1
ATOM 776 C C . LEU A 1 100 ? 0.928 8.432 7.218 1.00 91.75 100 LEU A C 1
ATOM 778 O O . LEU A 1 100 ? 2.018 8.982 7.377 1.00 91.75 100 LEU A O 1
ATOM 782 N N . THR A 1 101 ? 0.042 8.298 8.205 1.00 90.94 101 THR A N 1
ATOM 783 C CA . THR A 1 101 ? 0.272 8.823 9.556 1.00 90.94 101 THR A CA 1
ATOM 784 C 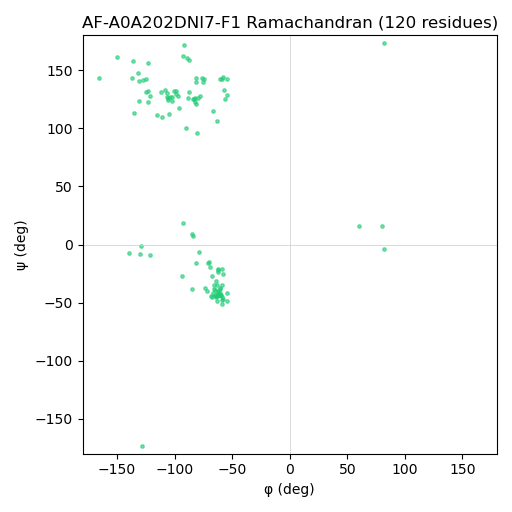C . THR A 1 101 ? 0.358 7.658 10.529 1.00 90.94 101 THR A C 1
ATOM 786 O O . THR A 1 101 ? -0.660 7.028 10.793 1.00 90.94 101 THR A O 1
ATOM 789 N N . PRO A 1 102 ? 1.539 7.374 11.107 1.00 89.62 102 PRO A N 1
ATOM 790 C CA . PRO A 1 102 ? 1.678 6.248 12.013 1.00 89.62 102 PRO A CA 1
ATOM 791 C C . PRO A 1 102 ? 0.694 6.376 13.175 1.00 89.62 102 PRO A C 1
ATOM 793 O O . PRO A 1 102 ? 0.575 7.429 13.803 1.00 89.62 102 PRO A O 1
ATOM 796 N N . THR A 1 103 ? 0.010 5.281 13.471 1.00 87.81 103 THR A N 1
ATOM 797 C CA . THR A 1 103 ? -0.853 5.180 14.645 1.00 87.81 103 THR A CA 1
ATOM 798 C C . THR A 1 103 ? -0.062 4.623 15.832 1.00 87.81 103 THR A C 1
ATOM 800 O O . THR A 1 103 ? 1.074 4.158 15.700 1.00 87.81 103 THR A O 1
ATOM 803 N N . SER A 1 104 ? -0.667 4.628 17.020 1.00 87.50 104 SER A N 1
ATOM 804 C CA . SER A 1 104 ? -0.120 3.933 18.191 1.00 87.50 104 SER A CA 1
ATOM 805 C C . SER A 1 104 ? -0.386 2.422 18.178 1.00 87.50 104 SER A C 1
ATOM 807 O O . SER A 1 104 ? 0.136 1.708 19.035 1.00 87.50 104 SER A O 1
ATOM 809 N N . LEU A 1 105 ? -1.172 1.918 17.220 1.00 85.75 105 LEU A N 1
ATOM 810 C CA . LEU A 1 105 ? -1.563 0.516 17.157 1.00 85.75 105 LEU A CA 1
ATOM 811 C C . LEU A 1 105 ? -0.438 -0.339 16.573 1.00 85.75 105 LEU A C 1
ATOM 813 O O . LEU A 1 105 ? 0.072 -0.098 15.474 1.00 85.75 105 LEU A O 1
ATOM 817 N N . LYS A 1 106 ? -0.077 -1.375 17.328 1.00 89.19 106 LYS A N 1
ATOM 818 C CA . LYS A 1 106 ? 0.912 -2.382 16.952 1.00 89.19 106 LYS A CA 1
ATOM 819 C C . LYS A 1 106 ? 0.398 -3.757 17.343 1.00 89.19 106 LYS A C 1
ATOM 821 O O . LYS A 1 106 ? -0.233 -3.903 18.388 1.00 89.19 106 LYS A O 1
ATOM 826 N N . PHE A 1 107 ? 0.680 -4.757 16.524 1.00 86.75 107 PHE A N 1
ATOM 827 C CA . PHE A 1 107 ? 0.346 -6.147 16.817 1.00 86.75 107 PHE A CA 1
ATOM 828 C C . PHE A 1 107 ? 1.354 -7.078 16.155 1.00 86.75 107 PHE A C 1
ATOM 830 O O . PHE A 1 107 ? 2.045 -6.688 15.218 1.00 86.75 107 PHE A O 1
ATOM 837 N N . SER A 1 108 ? 1.428 -8.320 16.622 1.00 88.25 108 SER A N 1
ATOM 838 C CA . SER A 1 108 ? 2.249 -9.332 15.965 1.00 88.25 108 SER A CA 1
ATOM 839 C C . SER A 1 108 ? 1.382 -10.246 15.105 1.00 88.25 108 SER A C 1
ATOM 841 O O . SER A 1 108 ? 0.365 -10.761 15.569 1.00 88.25 108 SER A O 1
ATOM 843 N N . LEU A 1 109 ? 1.806 -10.475 13.867 1.00 83.62 109 LEU A N 1
ATOM 844 C CA . LEU A 1 109 ? 1.148 -11.345 12.902 1.00 83.62 109 LEU A CA 1
ATOM 845 C C . LEU A 1 109 ? 1.950 -12.637 12.731 1.00 83.62 109 LEU A C 1
ATOM 847 O O . LEU A 1 109 ? 3.143 -12.594 12.433 1.00 83.62 109 LEU A O 1
ATOM 851 N N . TRP A 1 110 ? 1.286 -13.780 12.884 1.00 86.31 110 TRP A N 1
ATOM 852 C CA . TRP A 1 110 ? 1.853 -15.070 12.500 1.00 86.31 110 TRP A CA 1
ATOM 853 C C . TRP A 1 110 ? 1.635 -15.304 11.010 1.00 86.31 110 TRP A C 1
ATOM 855 O O . TRP A 1 110 ? 0.514 -15.227 10.509 1.00 86.31 110 TRP A O 1
ATOM 865 N N . LEU A 1 111 ? 2.723 -15.575 10.303 1.00 86.25 111 LEU A N 1
ATOM 866 C CA . LEU A 1 111 ? 2.717 -15.927 8.893 1.00 86.25 111 LEU A CA 1
ATOM 867 C C . LEU A 1 111 ? 2.568 -17.445 8.728 1.00 86.25 111 LEU A C 1
ATOM 869 O O . LEU A 1 111 ? 2.874 -18.221 9.632 1.00 86.25 111 LEU A O 1
ATOM 873 N N . PHE A 1 112 ? 2.147 -17.879 7.538 1.00 87.69 112 PHE A N 1
ATOM 874 C CA . PHE A 1 112 ? 1.943 -19.299 7.206 1.00 87.69 112 PHE A CA 1
ATOM 875 C C . PHE A 1 112 ? 3.205 -20.164 7.369 1.00 87.69 112 PHE A C 1
ATOM 877 O O . PHE A 1 112 ? 3.117 -21.381 7.487 1.00 87.69 112 PHE A O 1
ATOM 884 N N . ASN A 1 113 ? 4.384 -19.541 7.357 1.00 93.25 113 ASN A N 1
ATOM 885 C CA . ASN A 1 113 ? 5.680 -20.188 7.537 1.00 93.25 113 ASN A CA 1
ATOM 886 C C . ASN A 1 113 ? 6.141 -20.197 9.009 1.00 93.25 113 ASN A C 1
ATOM 888 O O . ASN A 1 113 ? 7.332 -20.350 9.268 1.00 93.25 113 ASN A O 1
ATOM 892 N N . ASN A 1 114 ? 5.222 -19.992 9.961 1.00 93.69 114 ASN A N 1
ATOM 893 C CA . ASN A 1 114 ? 5.479 -19.882 11.402 1.00 93.69 114 ASN A CA 1
ATOM 894 C C . ASN A 1 114 ? 6.420 -18.734 11.804 1.00 93.69 114 ASN A C 1
ATOM 896 O O . ASN A 1 114 ? 6.911 -18.703 12.931 1.00 93.69 114 ASN A O 1
ATOM 900 N N . GLN A 1 115 ? 6.671 -17.765 10.922 1.00 94.69 115 GLN A N 1
ATOM 901 C CA . GLN A 1 115 ? 7.372 -16.544 11.307 1.00 94.69 115 GLN A CA 1
ATOM 902 C C . GLN A 1 115 ? 6.406 -15.563 11.967 1.00 94.69 115 GLN A C 1
ATOM 904 O O . GLN A 1 115 ? 5.254 -15.426 11.554 1.00 94.69 115 GLN A O 1
ATOM 909 N N . LYS A 1 116 ? 6.898 -14.850 12.980 1.00 92.81 116 LYS A N 1
ATOM 910 C CA . LYS A 1 116 ? 6.170 -13.780 13.660 1.00 92.81 116 LYS A CA 1
ATOM 911 C C . LYS A 1 116 ? 6.696 -12.433 13.167 1.00 92.81 116 LYS A C 1
ATOM 913 O O . LYS A 1 116 ? 7.893 -12.175 13.252 1.00 92.81 116 LYS A O 1
ATOM 918 N N . LEU A 1 117 ? 5.805 -11.598 12.643 1.00 89.25 117 LEU A N 1
ATOM 919 C CA . LEU A 1 117 ? 6.115 -10.262 12.140 1.00 89.25 117 LEU A CA 1
ATOM 920 C C . LEU A 1 117 ? 5.480 -9.207 13.046 1.00 89.25 117 LEU A C 1
ATOM 922 O O . LEU A 1 117 ? 4.283 -9.281 13.317 1.00 89.25 117 LEU A O 1
ATOM 926 N N . ASP A 1 118 ? 6.244 -8.201 13.462 1.00 89.31 118 ASP A N 1
ATOM 927 C CA . ASP A 1 118 ? 5.682 -7.040 14.150 1.00 89.31 118 ASP A 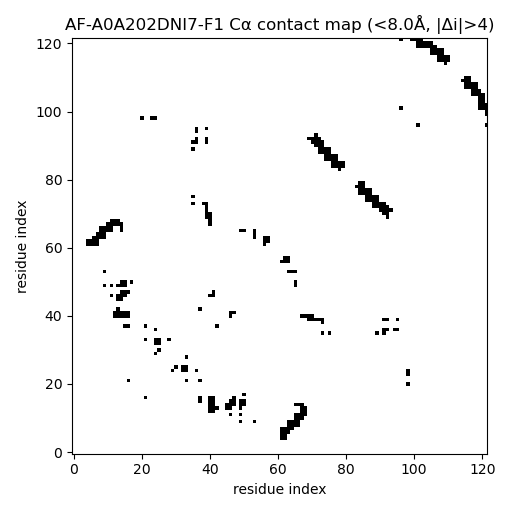CA 1
ATOM 928 C C . ASP A 1 118 ? 5.109 -6.046 13.138 1.00 89.31 118 ASP A C 1
ATOM 930 O O . ASP A 1 118 ? 5.803 -5.540 12.252 1.00 89.31 118 ASP A O 1
ATOM 934 N N . VAL A 1 119 ? 3.814 -5.779 13.272 1.00 86.19 119 VAL A N 1
ATOM 935 C CA . VAL A 1 119 ? 3.037 -4.916 12.390 1.00 86.19 119 VAL A CA 1
ATOM 936 C C . VAL A 1 119 ? 2.736 -3.608 13.108 1.00 86.19 119 VAL A C 1
ATOM 938 O O . VAL A 1 119 ? 2.252 -3.590 14.240 1.00 86.19 119 VAL A O 1
ATOM 941 N N . VAL A 1 120 ? 3.011 -2.502 12.420 1.00 87.69 120 VAL A N 1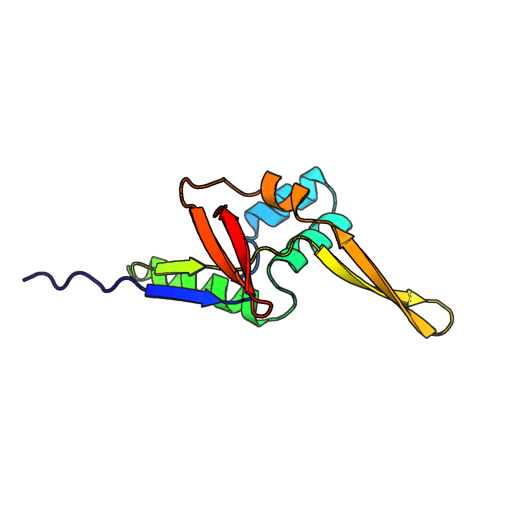
ATOM 942 C CA . VAL A 1 120 ? 2.6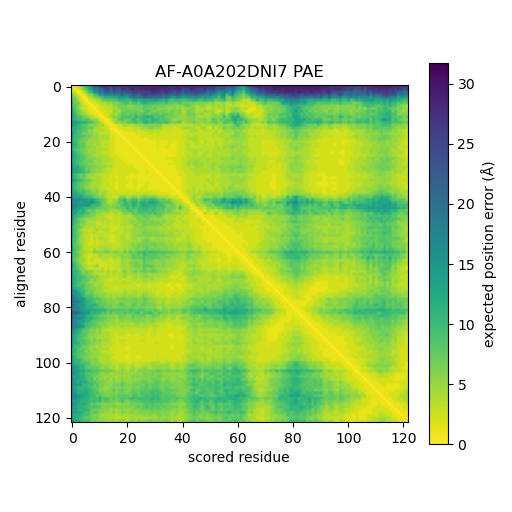27 -1.148 12.830 1.00 87.69 120 VAL A CA 1
ATOM 943 C C . VAL A 1 120 ? 1.521 -0.682 11.898 1.00 87.69 120 VAL A C 1
ATOM 945 O O . VAL A 1 120 ? 1.654 -0.829 10.682 1.00 87.69 120 VAL A O 1
ATOM 948 N N . VAL A 1 121 ? 0.452 -0.124 12.457 1.00 85.50 121 VAL A N 1
ATOM 949 C CA . VAL A 1 121 ? -0.644 0.456 11.675 1.00 85.50 121 VAL A CA 1
ATOM 950 C C . VAL A 1 121 ? -0.317 1.918 11.363 1.00 85.50 121 VAL A C 1
ATOM 952 O O . VAL A 1 121 ? 0.084 2.671 12.256 1.00 85.50 121 VAL A O 1
ATOM 955 N N . TRP A 1 122 ? -0.474 2.294 10.096 1.00 85.00 122 TRP A N 1
ATOM 956 C CA . TRP A 1 122 ? -0.172 3.611 9.523 1.00 85.00 122 TRP A CA 1
ATOM 957 C C . TRP A 1 122 ? -1.419 4.268 8.933 1.00 85.00 122 TRP A C 1
ATOM 959 O O . TRP A 1 122 ? -2.415 3.539 8.736 1.00 85.00 122 TRP A O 1
#

Mean predicted aligned error: 5.92 Å

pLDDT: mean 87.71, std 8.64, range [45.12, 97.5]

Foldseek 3Di:
DPPDFDAAEAEDQAAFDDPVLLVVCCVVPNDVLSVQQRVQRPDDPVNPVSNVVQVVCVVVVHNYDYDHDGHQWDWDWDQDPVRDIDIDIDGNVVVNVVSDDWDPDWDWDQDPVRDIDIDTDD

Sequence (122 aa):
MSSQNPFIIEVASELGFPSHLLSKAQTKWGVQRTREIAMATSVGGIGPLVRERTRIQSEKGLNVIGVSLLYEYVWIQKLLPNGTIQLQKKSVGKECKQLLTPTSLKFSLWLFNNQKLDVVVW

Radius of gyration: 17.29 Å; Cα contacts (8 Å, |Δi|>4): 184; chains: 1; bounding box: 42×37×55 Å